Protein AF-A0A2D4KY09-F1 (afdb_monomer_lite)

Organism: NCBI:txid1970185

Radius of gyration: 33.8 Å; chains: 1; bounding box: 48×70×92 Å

Foldseek 3Di:
DQQDWADAPLVVQPQPDTGGNVCNVVCQVVTPSHDDDDPPCVVVDPDDPVCVVVCCVVCVPPPPDPPVVVVVVVVVVVVVVVVVVVVVVVVPDDDDDDDDDDDDDDDDDDD

Sequence (111 aa):
CPLERVPCLNSGFGCPFTVTRNKIAEHLETCPASVVCCTMEWNRWPVSYADRKSYENLSKDVDEIEQLDMALALQDQRMLLESLKVATMTSKTPDPILKPREQTSVVSAPD

InterPro domains:
  IPR001293 Zinc finger, TRAF-type [PF15965] (1-47)
  IPR001293 Zinc finger, TRAF-type [PS50145] (1-39)
  IPR013083 Zinc finger, RING/FYVE/PHD-type [G3DSA:3.30.40.10] (4-58)
  IPR031890 F-box only protein 30/40 [PTHR15933] (1-107)

pLDDT: mean 72.45, std 20.97, range [34.72, 98.5]

Secondary structure (DSSP, 8-state):
-TT-EEE-GGGGGT---EEEGGGHHHHHHT-TT-----S-GGGGSPPPTTGGGGGTTT-TT--S---HHHHHHHHHHHHHHHHHHHHHHHT-PPPPPPPP-----------

Structure (mmCIF, N/CA/C/O backbone):
data_AF-A0A2D4KY09-F1
#
_entry.id   AF-A0A2D4KY09-F1
#
loop_
_atom_site.group_PDB
_atom_site.id
_atom_site.type_symbol
_atom_site.label_atom_id
_atom_site.label_alt_id
_atom_site.label_comp_id
_atom_site.label_asym_id
_atom_site.label_entity_id
_atom_site.label_seq_id
_atom_site.pdbx_PDB_ins_code
_atom_site.Cartn_x
_atom_site.Cartn_y
_atom_site.Cartn_z
_atom_site.occupancy
_atom_site.B_iso_or_equiv
_atom_site.auth_seq_id
_atom_site.auth_comp_id
_atom_site.auth_asym_id
_atom_site.auth_atom_id
_atom_site.pdbx_PDB_model_num
ATOM 1 N N . CYS A 1 1 ? 23.733 -3.606 -11.996 1.00 94.12 1 CYS A N 1
ATOM 2 C CA . CYS A 1 1 ? 23.606 -3.361 -13.456 1.00 94.12 1 CYS A CA 1
ATOM 3 C C . CYS A 1 1 ? 22.225 -2.751 -13.806 1.00 94.12 1 CYS A C 1
ATOM 5 O O . CYS A 1 1 ? 21.237 -3.201 -13.240 1.00 94.12 1 CYS A O 1
ATOM 7 N N . PRO A 1 2 ? 22.086 -1.739 -14.692 1.00 96.25 2 PRO A N 1
ATOM 8 C CA . PRO A 1 2 ? 20.788 -1.095 -14.984 1.00 96.25 2 PRO A CA 1
ATOM 9 C C . PRO A 1 2 ? 19.721 -2.006 -15.617 1.00 96.25 2 PRO A C 1
ATOM 11 O O . PRO A 1 2 ? 18.534 -1.814 -15.375 1.00 96.25 2 PRO A O 1
ATOM 14 N N . LEU A 1 3 ? 20.141 -3.000 -16.404 1.00 97.75 3 LEU A N 1
ATOM 15 C CA . LEU A 1 3 ? 19.244 -3.942 -17.092 1.00 97.75 3 LEU A CA 1
ATOM 16 C C . LEU A 1 3 ? 18.911 -5.186 -16.257 1.00 97.75 3 LEU A C 1
ATOM 18 O O . LEU A 1 3 ? 18.153 -6.050 -16.685 1.00 97.75 3 LEU A O 1
ATOM 22 N N . GLU A 1 4 ? 19.486 -5.295 -15.066 1.00 98.38 4 GLU A N 1
ATOM 23 C CA . GLU A 1 4 ? 19.241 -6.407 -14.156 1.00 98.38 4 GLU A CA 1
ATOM 24 C C . GLU A 1 4 ? 17.794 -6.381 -13.668 1.00 98.38 4 GLU A C 1
ATOM 26 O O . GLU A 1 4 ? 17.287 -5.328 -13.268 1.00 98.38 4 GLU A O 1
ATOM 31 N N . ARG A 1 5 ? 17.138 -7.541 -13.703 1.00 98.25 5 ARG A N 1
ATOM 32 C CA . ARG A 1 5 ? 15.784 -7.704 -13.182 1.00 98.25 5 ARG A CA 1
ATOM 33 C C . ARG A 1 5 ? 15.835 -7.847 -11.668 1.00 98.25 5 ARG A C 1
ATOM 35 O O . ARG A 1 5 ? 16.514 -8.731 -11.159 1.00 98.25 5 ARG A O 1
ATOM 42 N N . VAL A 1 6 ? 15.101 -6.991 -10.974 1.00 98.44 6 VAL A N 1
ATOM 43 C CA . VAL A 1 6 ? 15.026 -6.952 -9.514 1.00 98.44 6 VAL A CA 1
ATOM 44 C C . VAL A 1 6 ? 13.568 -6.833 -9.067 1.00 98.44 6 VAL A C 1
ATOM 46 O O . VAL A 1 6 ? 12.737 -6.329 -9.832 1.00 98.44 6 VAL A O 1
ATOM 49 N N . PRO A 1 7 ? 13.221 -7.306 -7.859 1.00 98.50 7 PRO A N 1
ATOM 50 C CA . PRO A 1 7 ? 11.896 -7.078 -7.296 1.00 98.50 7 PRO A CA 1
ATOM 51 C C . PRO A 1 7 ? 11.566 -5.583 -7.246 1.00 98.50 7 PRO A C 1
ATOM 53 O O . PRO A 1 7 ? 12.454 -4.748 -7.054 1.00 98.50 7 PRO A O 1
ATOM 56 N N . CYS A 1 8 ? 10.288 -5.240 -7.397 1.00 98.00 8 CYS A N 1
ATOM 57 C CA . CYS A 1 8 ? 9.818 -3.886 -7.124 1.00 98.00 8 CYS A CA 1
ATOM 58 C C . CYS A 1 8 ? 10.185 -3.461 -5.688 1.00 98.00 8 CYS A C 1
ATOM 60 O O . CYS A 1 8 ? 10.180 -4.279 -4.762 1.00 98.00 8 CYS A O 1
ATOM 62 N N . LEU A 1 9 ? 10.446 -2.163 -5.491 1.00 96.94 9 LEU A N 1
ATOM 63 C CA . LEU A 1 9 ? 10.707 -1.584 -4.167 1.00 96.94 9 LEU A CA 1
ATOM 64 C C . LEU A 1 9 ? 9.556 -1.841 -3.180 1.00 96.94 9 LEU A C 1
ATOM 66 O O . LEU A 1 9 ? 9.804 -2.043 -1.997 1.00 96.94 9 LEU A O 1
ATOM 70 N N . ASN A 1 10 ? 8.318 -1.922 -3.675 1.00 97.44 10 ASN A N 1
ATOM 71 C CA . ASN A 1 10 ? 7.120 -2.194 -2.878 1.00 97.44 10 ASN A CA 1
ATOM 72 C C . ASN A 1 10 ? 6.786 -3.695 -2.769 1.00 97.44 10 ASN A C 1
ATOM 74 O O . ASN A 1 10 ? 5.651 -4.060 -2.471 1.00 97.44 10 ASN A O 1
ATOM 78 N N . SER A 1 11 ? 7.742 -4.590 -3.030 1.00 97.50 11 SER A N 1
ATOM 79 C CA . SER A 1 11 ? 7.534 -6.044 -2.895 1.00 97.50 11 SER A CA 1
ATOM 80 C C . SER A 1 11 ? 7.113 -6.449 -1.477 1.00 97.50 11 SER A C 1
ATOM 82 O O . SER A 1 11 ? 6.235 -7.293 -1.327 1.00 97.50 11 SER A O 1
ATOM 84 N N . GLY A 1 12 ? 7.637 -5.781 -0.441 1.00 96.12 12 GLY A N 1
ATOM 85 C CA . GLY A 1 12 ? 7.205 -5.978 0.950 1.00 96.12 12 GLY A CA 1
ATOM 86 C C . GLY A 1 12 ? 5.755 -5.560 1.235 1.00 96.12 12 GLY A C 1
ATOM 87 O O . GLY A 1 12 ? 5.159 -6.051 2.185 1.00 96.12 12 GLY A O 1
ATOM 88 N N . PHE A 1 13 ? 5.169 -4.710 0.387 1.00 94.75 13 PHE A N 1
ATOM 89 C CA . PHE A 1 13 ? 3.754 -4.320 0.437 1.00 94.75 13 PHE A CA 1
ATOM 90 C C . PHE A 1 13 ? 2.873 -5.180 -0.485 1.00 94.75 13 PHE A C 1
ATOM 92 O O . PHE A 1 13 ? 1.709 -4.859 -0.707 1.00 94.75 13 PHE A O 1
ATOM 99 N N . GLY A 1 14 ? 3.419 -6.263 -1.048 1.00 96.12 14 GLY A N 1
ATOM 100 C CA . GLY A 1 14 ? 2.677 -7.204 -1.886 1.00 96.12 14 GLY A CA 1
ATOM 101 C C . GLY A 1 14 ? 2.740 -6.926 -3.388 1.00 96.12 14 GLY A C 1
ATOM 102 O O . GLY A 1 14 ? 1.966 -7.515 -4.139 1.00 96.12 14 GLY A O 1
ATOM 103 N N . CYS A 1 15 ? 3.649 -6.067 -3.870 1.00 97.56 15 CYS A N 1
ATOM 104 C CA . CYS A 1 15 ? 3.847 -5.916 -5.314 1.00 97.56 15 CYS A CA 1
ATOM 105 C C . CYS A 1 15 ? 4.400 -7.220 -5.929 1.00 97.56 15 CYS A C 1
ATOM 107 O O . CYS A 1 15 ? 5.511 -7.619 -5.569 1.00 97.56 15 CYS A O 1
ATOM 109 N N . PRO A 1 16 ? 3.715 -7.850 -6.903 1.00 97.75 16 PRO A N 1
ATOM 110 C CA . PRO A 1 16 ? 4.162 -9.120 -7.482 1.00 97.75 16 PRO A CA 1
ATOM 111 C C . PRO A 1 16 ? 5.212 -8.953 -8.595 1.00 97.75 16 PRO A C 1
ATOM 113 O O . PRO A 1 16 ? 5.668 -9.937 -9.176 1.00 97.75 16 PRO A O 1
ATOM 116 N N . PHE A 1 17 ? 5.570 -7.717 -8.957 1.00 98.12 17 PHE A N 1
ATOM 117 C CA . PHE A 1 17 ? 6.355 -7.445 -10.158 1.00 98.12 17 PHE A CA 1
ATOM 118 C C . PHE A 1 17 ? 7.868 -7.437 -9.910 1.00 98.12 17 PHE A C 1
ATOM 120 O O . PHE A 1 17 ? 8.378 -6.803 -8.985 1.00 98.12 17 PHE A O 1
ATOM 127 N N . THR A 1 18 ? 8.588 -8.065 -10.842 1.00 98.38 18 THR A N 1
ATOM 128 C CA . THR A 1 18 ? 10.049 -7.989 -10.985 1.00 98.38 18 THR A CA 1
ATOM 129 C C . THR A 1 18 ? 10.377 -7.248 -12.279 1.00 98.38 18 THR A C 1
ATOM 131 O O . THR A 1 18 ? 10.091 -7.747 -13.375 1.00 98.38 18 THR A O 1
ATOM 134 N N . VAL A 1 19 ? 11.010 -6.083 -12.161 1.00 97.75 19 VAL A N 1
ATOM 135 C CA . VAL A 1 19 ? 11.256 -5.123 -13.252 1.00 97.75 19 VAL A CA 1
ATOM 136 C C . VAL A 1 19 ? 12.754 -4.904 -13.464 1.00 97.75 19 VAL A C 1
ATOM 138 O O . VAL A 1 19 ? 13.562 -5.217 -12.592 1.00 97.75 19 VAL A O 1
ATOM 141 N N . THR A 1 20 ? 13.168 -4.391 -14.625 1.00 98.31 20 THR A N 1
ATOM 142 C CA . THR A 1 20 ? 14.571 -3.990 -14.806 1.00 98.31 20 THR A CA 1
ATOM 143 C C . THR A 1 20 ? 14.878 -2.778 -13.934 1.00 98.31 20 THR A C 1
ATOM 145 O O . THR A 1 20 ? 14.042 -1.886 -13.781 1.00 98.31 20 THR A O 1
ATOM 148 N N . ARG A 1 21 ? 16.082 -2.722 -13.357 1.00 98.12 21 ARG A N 1
ATOM 149 C CA . ARG A 1 21 ? 16.457 -1.674 -12.396 1.00 98.12 21 ARG A CA 1
ATOM 150 C C . ARG A 1 21 ? 16.247 -0.256 -12.948 1.00 98.12 21 ARG A C 1
ATOM 152 O O . ARG A 1 21 ? 15.801 0.620 -12.219 1.00 98.12 21 ARG A O 1
ATOM 159 N N . ASN A 1 22 ? 16.496 -0.035 -14.238 1.00 98.12 22 ASN A N 1
ATOM 160 C CA . ASN A 1 22 ? 16.268 1.247 -14.916 1.00 98.12 22 ASN A CA 1
ATOM 161 C C . ASN A 1 22 ? 14.790 1.602 -15.181 1.00 98.12 22 ASN A C 1
ATOM 163 O O . ASN A 1 22 ? 14.508 2.732 -15.564 1.00 98.12 22 ASN A O 1
ATOM 167 N N . LYS A 1 23 ? 13.858 0.662 -15.003 1.00 98.06 23 LYS A N 1
ATOM 168 C CA . LYS A 1 23 ? 12.412 0.841 -15.209 1.00 98.06 23 LYS A CA 1
ATOM 169 C C . LYS A 1 23 ? 11.618 0.900 -13.904 1.00 98.06 23 LYS A C 1
ATOM 171 O O . LYS A 1 23 ? 10.400 1.028 -13.939 1.00 98.06 23 LYS A O 1
ATOM 176 N N . ILE A 1 24 ? 12.292 0.843 -12.753 1.00 97.75 24 ILE A N 1
ATOM 177 C CA . ILE A 1 24 ? 11.639 0.920 -11.440 1.00 97.75 24 ILE A CA 1
ATOM 178 C C . ILE A 1 24 ? 10.837 2.216 -11.295 1.00 97.75 24 ILE A C 1
ATOM 180 O O . ILE A 1 24 ? 9.695 2.152 -10.864 1.00 97.75 24 ILE A O 1
ATOM 184 N N . ALA A 1 25 ? 11.404 3.366 -11.673 1.00 97.25 25 ALA A N 1
ATOM 185 C CA . ALA A 1 25 ? 10.727 4.656 -11.526 1.00 97.25 25 ALA A CA 1
ATOM 186 C C . ALA A 1 25 ? 9.399 4.705 -12.302 1.00 97.25 25 ALA A C 1
ATOM 188 O O . ALA A 1 25 ? 8.370 5.011 -11.715 1.00 97.25 25 ALA A O 1
ATOM 189 N N . GLU A 1 26 ? 9.416 4.300 -13.575 1.00 97.94 26 GLU A N 1
ATOM 190 C CA . GLU A 1 26 ? 8.219 4.205 -14.425 1.00 97.94 26 GLU A CA 1
ATOM 191 C C . GLU A 1 26 ? 7.174 3.251 -13.825 1.00 97.94 26 GLU A C 1
ATOM 193 O O . GLU A 1 26 ? 5.995 3.574 -13.753 1.00 97.94 26 GLU A O 1
ATOM 198 N N . HIS A 1 27 ? 7.602 2.093 -13.315 1.00 97.62 27 HIS A N 1
ATOM 199 C CA . HIS A 1 27 ? 6.693 1.159 -12.652 1.00 97.62 27 HIS A CA 1
ATOM 200 C C . HIS A 1 27 ? 6.035 1.749 -11.392 1.00 97.62 27 HIS A C 1
ATOM 202 O O . HIS A 1 27 ? 4.872 1.451 -11.129 1.00 97.62 27 HIS A O 1
ATOM 208 N N . LEU A 1 28 ? 6.758 2.546 -10.595 1.00 96.50 28 LEU A N 1
ATOM 209 C CA . LEU A 1 28 ? 6.243 3.092 -9.333 1.00 96.50 28 LEU A CA 1
ATOM 210 C C . LEU A 1 28 ? 5.062 4.050 -9.529 1.00 96.50 28 LEU A C 1
ATOM 212 O O . LEU A 1 28 ? 4.218 4.125 -8.635 1.00 96.50 28 LEU A O 1
ATOM 216 N N . GLU A 1 29 ? 4.962 4.710 -10.688 1.00 95.50 29 GLU A N 1
ATOM 217 C CA . GLU A 1 29 ? 3.833 5.583 -11.044 1.00 95.50 29 GLU A CA 1
ATOM 218 C C . GLU A 1 29 ? 2.501 4.823 -11.113 1.00 95.50 29 GLU A C 1
ATOM 220 O O . GLU A 1 29 ? 1.446 5.384 -10.824 1.00 95.50 29 GLU A O 1
ATOM 225 N N . THR A 1 30 ? 2.545 3.532 -11.451 1.00 94.81 30 THR A N 1
ATOM 226 C CA . THR A 1 30 ? 1.356 2.681 -11.612 1.00 94.81 30 THR A CA 1
ATOM 227 C C . THR A 1 30 ? 1.409 1.426 -10.742 1.00 94.81 30 THR A C 1
ATOM 229 O O . THR A 1 30 ? 0.704 0.450 -11.005 1.00 94.81 30 THR A O 1
ATOM 232 N N . CYS A 1 31 ? 2.291 1.389 -9.744 1.00 97.12 31 CYS A N 1
ATOM 233 C CA . CYS A 1 31 ? 2.480 0.202 -8.923 1.00 97.12 31 CYS A CA 1
ATOM 234 C C . CYS A 1 31 ? 1.246 -0.013 -8.029 1.00 97.12 31 CYS A C 1
ATOM 236 O O . CYS A 1 31 ? 0.875 0.891 -7.277 1.00 97.12 31 CYS A O 1
ATOM 238 N N . PRO A 1 32 ? 0.632 -1.212 -8.037 1.00 95.19 32 PRO A N 1
ATOM 239 C CA . PRO A 1 32 ? -0.576 -1.473 -7.253 1.00 95.19 32 PRO A CA 1
ATOM 240 C C . PRO A 1 32 ? -0.322 -1.494 -5.740 1.00 95.19 32 PRO A C 1
ATOM 242 O O . PRO A 1 32 ? -1.261 -1.372 -4.964 1.00 95.19 32 PRO A O 1
ATOM 245 N N . ALA A 1 33 ? 0.937 -1.647 -5.323 1.00 96.38 33 ALA A N 1
ATOM 246 C CA . ALA A 1 33 ? 1.345 -1.632 -3.921 1.00 96.38 33 ALA A CA 1
ATOM 247 C C . ALA A 1 33 ? 1.996 -0.300 -3.503 1.00 96.38 33 ALA A C 1
ATOM 249 O O . ALA A 1 33 ? 2.642 -0.231 -2.458 1.00 96.38 33 ALA A O 1
ATOM 250 N N . SER A 1 34 ? 1.899 0.748 -4.330 1.00 93.69 34 SER A N 1
ATOM 251 C CA . SER A 1 34 ? 2.347 2.087 -3.938 1.00 93.69 34 SER A CA 1
ATOM 252 C C . SER A 1 34 ? 1.448 2.665 -2.849 1.00 93.69 34 SER A C 1
ATOM 254 O O . SER A 1 34 ? 0.224 2.546 -2.894 1.00 93.69 34 SER A O 1
ATOM 256 N N . VAL A 1 35 ? 2.060 3.348 -1.881 1.00 83.38 35 VAL A N 1
ATOM 257 C CA . VAL A 1 35 ? 1.327 4.107 -0.866 1.00 83.38 35 VAL A CA 1
ATOM 258 C C . VAL A 1 35 ? 0.709 5.336 -1.527 1.00 83.38 35 VAL A C 1
ATOM 260 O O . VAL A 1 35 ? 1.420 6.170 -2.084 1.00 83.38 35 VAL A O 1
ATOM 263 N N . VAL A 1 36 ? -0.614 5.464 -1.439 1.00 77.69 36 VAL A N 1
ATOM 264 C CA . VAL A 1 36 ? -1.347 6.633 -1.938 1.00 77.69 36 VAL A CA 1
ATOM 265 C C . VAL A 1 36 ? -1.812 7.520 -0.787 1.00 77.69 36 VAL A C 1
ATOM 267 O O . VAL A 1 36 ? -2.269 7.049 0.261 1.00 77.69 36 VAL A O 1
ATOM 270 N N . CYS A 1 37 ? -1.729 8.834 -0.982 1.00 70.69 37 CYS A N 1
ATOM 271 C CA . CYS A 1 37 ? -2.410 9.783 -0.111 1.00 70.69 37 CYS A CA 1
ATOM 272 C C . CYS A 1 37 ? -3.910 9.694 -0.400 1.00 70.69 37 CYS A C 1
ATOM 274 O O . CYS A 1 37 ? -4.354 9.982 -1.509 1.00 70.69 37 CYS A O 1
ATOM 276 N N . CYS A 1 38 ? -4.695 9.280 0.595 1.00 71.06 38 CYS A N 1
ATOM 277 C CA . CYS A 1 38 ? -6.145 9.325 0.461 1.00 71.06 38 CYS A CA 1
ATOM 278 C C . CYS A 1 38 ? -6.548 10.787 0.633 1.00 71.06 38 CYS A C 1
ATOM 280 O O . CYS A 1 38 ? -6.281 11.364 1.684 1.00 71.06 38 CYS A O 1
ATOM 282 N N . THR A 1 39 ? -7.153 11.381 -0.392 1.00 68.38 39 THR A N 1
ATOM 283 C CA . THR A 1 39 ? -7.657 12.763 -0.357 1.00 68.38 39 THR A CA 1
ATOM 284 C C . THR A 1 39 ? -8.906 12.909 0.511 1.00 68.38 39 THR A C 1
ATOM 286 O O . THR A 1 39 ? -9.296 14.021 0.849 1.00 68.38 39 THR A O 1
ATOM 289 N N . MET A 1 40 ? -9.519 11.789 0.899 1.00 67.75 40 MET A N 1
ATOM 290 C CA . MET A 1 40 ? -10.660 11.739 1.800 1.00 67.75 40 MET A CA 1
ATOM 291 C C . MET A 1 40 ? -10.169 11.315 3.183 1.00 67.75 40 MET A C 1
ATOM 293 O O . MET A 1 40 ? -10.137 10.132 3.516 1.00 67.75 40 MET A O 1
ATOM 297 N N . GLU A 1 41 ? -9.739 12.295 3.976 1.00 56.62 41 GLU A N 1
ATOM 298 C CA . GLU A 1 41 ? -9.151 12.076 5.303 1.00 56.62 41 GLU A CA 1
ATOM 299 C C . GLU A 1 41 ? -10.070 11.251 6.215 1.00 56.62 41 GLU A C 1
ATOM 301 O O . GLU A 1 41 ? -9.581 10.389 6.935 1.00 56.62 41 GLU A O 1
ATOM 306 N N . TRP A 1 42 ? -11.395 11.407 6.081 1.00 59.31 42 TRP A N 1
ATOM 307 C CA . TRP A 1 42 ? -12.427 10.585 6.730 1.00 59.31 42 TRP A CA 1
ATOM 308 C C . TRP A 1 42 ? -12.201 9.068 6.609 1.00 59.31 42 TRP A C 1
ATOM 310 O O . TRP A 1 42 ? -12.423 8.359 7.582 1.00 59.31 42 TRP A O 1
ATOM 320 N N . ASN A 1 43 ? -11.679 8.566 5.482 1.00 63.03 43 ASN A N 1
ATOM 321 C CA . ASN A 1 43 ? -11.388 7.135 5.292 1.00 63.03 43 ASN A CA 1
ATOM 322 C C . ASN A 1 43 ? -10.165 6.641 6.089 1.00 63.03 43 ASN A C 1
ATOM 324 O O . ASN A 1 43 ? -9.891 5.443 6.107 1.00 63.03 43 ASN A O 1
ATOM 328 N N . ARG A 1 44 ? -9.389 7.556 6.681 1.00 65.25 44 ARG A N 1
ATOM 329 C CA . ARG A 1 44 ? -8.237 7.254 7.543 1.00 65.25 44 ARG A CA 1
ATOM 330 C C . ARG A 1 44 ? -8.586 7.301 9.028 1.00 65.25 44 ARG A C 1
ATOM 332 O O . ARG A 1 44 ? -7.777 6.850 9.833 1.00 65.25 44 ARG A O 1
ATOM 339 N N . TRP A 1 45 ? -9.739 7.862 9.396 1.00 68.00 45 TRP A N 1
ATOM 340 C CA . TRP A 1 45 ? -10.178 7.882 10.788 1.00 68.00 45 TRP A CA 1
ATOM 341 C C . TRP A 1 45 ? -10.724 6.505 11.185 1.00 68.00 45 TRP A C 1
ATOM 343 O O . TRP A 1 45 ? -11.363 5.847 10.359 1.00 68.00 45 TRP A O 1
ATOM 353 N N . PRO A 1 46 ? -10.504 6.059 12.434 1.00 64.81 46 PRO A N 1
ATOM 354 C CA . PRO A 1 46 ? -11.095 4.827 12.939 1.00 64.81 46 PRO A CA 1
ATOM 355 C C . PRO A 1 46 ? -12.616 4.840 12.750 1.00 64.81 46 PRO A C 1
ATOM 357 O O . PRO A 1 46 ? -13.298 5.767 13.191 1.00 64.81 46 PRO A O 1
ATOM 360 N N . VAL A 1 47 ? -13.152 3.817 12.081 1.00 67.25 47 VAL A N 1
ATOM 361 C CA . VAL A 1 47 ? -14.596 3.690 11.850 1.00 67.25 47 VAL A CA 1
ATOM 362 C C . VAL A 1 47 ? -15.273 3.388 13.185 1.00 67.25 47 VAL A C 1
ATOM 364 O O . VAL A 1 47 ? -14.894 2.445 13.882 1.00 67.25 47 VAL A O 1
ATOM 367 N N . SER A 1 48 ? -16.280 4.183 13.559 1.00 65.88 48 SER A N 1
ATOM 368 C CA . SER A 1 48 ? -17.030 3.933 14.789 1.00 65.88 48 SER A CA 1
ATOM 369 C C . SER A 1 48 ? -17.809 2.614 14.683 1.00 65.88 48 SER A C 1
ATOM 371 O O . SER A 1 48 ? -18.228 2.198 13.602 1.00 65.88 48 SER A O 1
ATOM 373 N N . TYR A 1 49 ? -18.061 1.948 15.813 1.00 56.28 49 TYR A N 1
ATOM 374 C CA . TYR A 1 49 ? -18.822 0.691 15.820 1.00 56.28 49 TYR A CA 1
ATOM 375 C C . TYR A 1 49 ? -20.238 0.845 15.226 1.00 56.28 49 TYR A C 1
ATOM 377 O O . TYR A 1 49 ? -20.768 -0.101 14.645 1.00 56.28 49 TYR A O 1
ATOM 385 N N . ALA A 1 50 ? -20.839 2.038 15.318 1.00 60.81 50 ALA A N 1
ATOM 386 C CA . ALA A 1 50 ? -22.150 2.331 14.734 1.00 60.81 50 ALA A CA 1
ATOM 387 C C . ALA A 1 50 ? -22.119 2.344 13.195 1.00 60.81 50 ALA A C 1
ATOM 389 O O . ALA A 1 50 ? -23.077 1.910 12.554 1.00 60.81 50 ALA A O 1
ATOM 390 N N . ASP A 1 51 ? -20.993 2.758 12.613 1.00 61.12 51 ASP A N 1
ATOM 391 C CA . ASP A 1 51 ? -20.799 2.851 11.166 1.00 61.12 51 ASP A CA 1
ATOM 392 C C . ASP A 1 51 ? -20.347 1.519 10.547 1.00 61.12 51 ASP A C 1
ATOM 394 O O . ASP A 1 51 ? -20.373 1.362 9.324 1.00 61.12 51 ASP A O 1
ATOM 398 N N . ARG A 1 52 ? -19.999 0.520 11.376 1.00 59.50 52 ARG A N 1
ATOM 399 C CA . ARG A 1 52 ? -19.544 -0.814 10.946 1.00 59.50 52 ARG A CA 1
ATOM 400 C C . ARG A 1 52 ? -20.591 -1.566 10.115 1.00 59.50 52 ARG A C 1
ATOM 402 O O . ARG A 1 52 ? -20.212 -2.265 9.179 1.00 59.50 52 ARG A O 1
ATOM 409 N N . LYS A 1 53 ? -21.893 -1.355 10.368 1.00 60.09 53 LYS A N 1
ATOM 410 C CA . LYS A 1 53 ? -22.990 -1.940 9.563 1.00 60.09 53 LYS A CA 1
ATOM 411 C C . LYS A 1 53 ? -22.907 -1.577 8.078 1.00 60.09 53 LYS A C 1
ATOM 413 O O . LYS A 1 53 ? -23.286 -2.372 7.225 1.00 60.09 53 LYS A O 1
ATOM 418 N N . SER A 1 54 ? -22.377 -0.398 7.762 1.00 60.16 54 SER A N 1
ATOM 419 C CA . SER A 1 54 ? -22.176 0.078 6.386 1.00 60.16 54 SER A CA 1
ATOM 420 C C . SER A 1 54 ? -21.086 -0.709 5.644 1.00 60.16 54 SER A C 1
ATOM 422 O O . SER A 1 54 ? -21.107 -0.780 4.417 1.00 60.16 54 SER A O 1
ATOM 424 N N . TYR A 1 55 ? -20.148 -1.315 6.382 1.00 57.72 55 TYR A N 1
ATOM 425 C CA . TYR A 1 55 ? -18.970 -2.016 5.861 1.00 57.72 55 TYR A CA 1
ATOM 426 C C . TYR A 1 55 ? -19.075 -3.546 5.943 1.00 57.72 55 TYR A C 1
ATOM 428 O O . TYR A 1 55 ? -18.149 -4.234 5.520 1.00 57.72 55 TYR A O 1
ATOM 436 N N . GLU A 1 56 ? -20.197 -4.107 6.411 1.00 57.91 56 GLU A N 1
ATOM 437 C CA . GLU A 1 56 ? -20.380 -5.565 6.547 1.00 57.91 56 GLU A CA 1
ATOM 438 C C . GLU A 1 56 ? -20.211 -6.341 5.231 1.00 57.91 56 GLU A C 1
ATOM 440 O O . GLU A 1 56 ? -19.894 -7.525 5.239 1.00 57.91 56 GLU A O 1
ATOM 445 N N . ASN A 1 57 ? -20.370 -5.692 4.073 1.00 57.59 57 ASN A N 1
ATOM 446 C CA . ASN A 1 57 ? -20.099 -6.331 2.783 1.00 57.59 57 ASN A CA 1
ATOM 447 C C . ASN A 1 57 ? -18.608 -6.385 2.412 1.00 57.59 57 ASN A C 1
ATOM 449 O O . ASN A 1 57 ? -18.248 -7.173 1.544 1.00 57.59 57 ASN A O 1
ATOM 453 N N . LEU A 1 58 ? -17.764 -5.580 3.064 1.00 55.66 58 LEU A N 1
ATOM 454 C CA . LEU A 1 58 ? -16.314 -5.512 2.855 1.00 55.66 58 LEU A CA 1
ATOM 455 C C . LEU A 1 58 ? -15.529 -6.319 3.901 1.00 55.66 58 LEU A C 1
ATOM 457 O O . LEU A 1 58 ? -14.392 -6.691 3.635 1.00 55.66 58 LEU A O 1
ATOM 461 N N . SER A 1 59 ? -16.115 -6.601 5.073 1.00 53.84 59 SER A N 1
ATOM 462 C CA . SER A 1 59 ? -15.433 -7.298 6.178 1.00 53.84 59 SER A CA 1
ATOM 463 C C . SER A 1 59 ? -15.668 -8.809 6.235 1.00 53.84 59 SER A C 1
ATOM 465 O O . SER A 1 59 ? -15.272 -9.423 7.221 1.00 53.84 59 SER A O 1
ATOM 467 N N . LYS A 1 60 ? -16.308 -9.414 5.224 1.00 55.03 60 LYS A N 1
ATOM 468 C CA . LYS A 1 60 ? -16.723 -10.833 5.253 1.00 55.03 60 LYS A CA 1
ATOM 469 C C . LYS A 1 60 ? -15.571 -11.835 5.426 1.00 55.03 60 LYS A C 1
ATOM 471 O O . LYS A 1 60 ? -15.839 -12.977 5.769 1.00 55.03 60 LYS A O 1
ATOM 476 N N . ASP A 1 61 ? -14.323 -11.400 5.245 1.00 49.78 61 ASP A N 1
ATOM 477 C CA . ASP A 1 61 ? -13.130 -12.249 5.358 1.00 49.78 61 ASP A CA 1
ATOM 478 C C . ASP A 1 61 ? -12.241 -11.931 6.583 1.00 49.78 61 ASP A C 1
ATOM 480 O O . ASP A 1 61 ? -11.158 -12.499 6.714 1.00 49.78 61 ASP A O 1
ATOM 484 N N . VAL A 1 62 ? -12.649 -11.029 7.491 1.00 51.41 62 VAL A N 1
ATOM 485 C CA . VAL A 1 62 ? -11.841 -10.618 8.667 1.00 51.41 62 VAL A CA 1
ATOM 486 C C . VAL A 1 62 ? -12.675 -10.706 9.947 1.00 51.41 62 VAL A C 1
ATOM 488 O O . VAL A 1 62 ? -12.877 -9.721 10.654 1.00 51.41 62 VAL A O 1
ATOM 491 N N . ASP A 1 63 ? -13.212 -11.890 10.226 1.00 49.69 63 ASP A N 1
ATOM 492 C CA . ASP A 1 63 ? -14.194 -12.082 11.302 1.00 49.69 63 ASP A CA 1
ATOM 493 C C . ASP A 1 63 ? -13.603 -12.376 12.695 1.00 49.69 63 ASP A C 1
ATOM 495 O O . ASP A 1 63 ? -14.358 -12.451 13.659 1.00 49.69 63 ASP A O 1
ATOM 499 N N . GLU A 1 64 ? -12.279 -12.481 12.868 1.00 50.97 64 GLU A N 1
ATOM 500 C CA . GLU A 1 64 ? -11.718 -12.953 14.156 1.00 50.97 64 GLU A CA 1
ATOM 501 C C . GLU A 1 64 ? -10.719 -12.031 14.863 1.00 50.97 64 GLU A C 1
ATOM 503 O O . GLU A 1 64 ? -10.351 -12.303 16.005 1.00 50.97 64 GLU A O 1
ATOM 508 N N . ILE A 1 65 ? -10.291 -10.922 14.258 1.00 51.81 65 ILE A N 1
ATOM 509 C CA . ILE A 1 65 ? -9.353 -10.014 14.929 1.00 51.81 65 ILE A CA 1
ATOM 510 C C . ILE A 1 65 ? -10.150 -8.847 15.503 1.00 51.81 65 ILE A C 1
ATOM 512 O O . ILE A 1 65 ? -10.605 -7.973 14.762 1.00 51.81 65 ILE A O 1
ATOM 516 N N . GLU A 1 66 ? -10.321 -8.826 16.831 1.00 55.69 66 GLU A N 1
ATOM 517 C CA . GLU A 1 66 ? -10.665 -7.597 17.551 1.00 55.69 66 GLU A CA 1
ATOM 518 C C . GLU A 1 66 ? -9.758 -6.485 17.016 1.00 55.69 66 GLU A C 1
ATOM 520 O O . GLU A 1 66 ? -8.535 -6.587 17.108 1.00 55.69 66 GLU A O 1
ATOM 525 N N . GLN A 1 67 ? -10.345 -5.468 16.376 1.00 64.50 67 GLN A N 1
ATOM 526 C CA . GLN A 1 67 ? -9.582 -4.376 15.775 1.00 64.50 67 GLN A CA 1
ATOM 527 C C . GLN A 1 67 ? -8.597 -3.839 16.820 1.00 64.50 67 GLN A C 1
ATOM 529 O O . GLN A 1 67 ? -9.021 -3.398 17.890 1.00 64.50 67 GLN A O 1
ATOM 534 N N . LEU A 1 68 ? -7.295 -3.915 16.514 1.00 66.69 68 LEU A N 1
ATOM 535 C CA . LEU A 1 68 ? -6.196 -3.613 17.439 1.00 66.69 68 LEU A CA 1
ATOM 536 C C . LEU A 1 68 ? -6.407 -2.276 18.1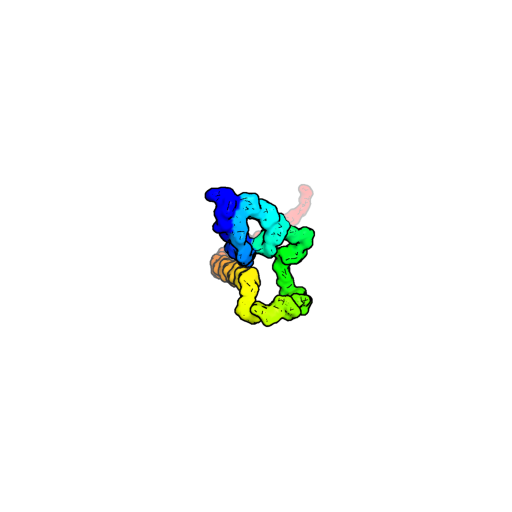66 1.00 66.69 68 LEU A C 1
ATOM 538 O O . LEU A 1 68 ? -6.175 -2.183 19.369 1.00 66.69 68 LEU A O 1
ATOM 542 N N . ASP A 1 69 ? -6.938 -1.280 17.459 1.00 71.88 69 ASP A N 1
ATOM 543 C CA . ASP A 1 69 ? -7.232 0.053 17.989 1.00 71.88 69 ASP A CA 1
ATOM 544 C C . ASP A 1 69 ? -8.242 0.029 19.148 1.00 71.88 69 ASP A C 1
ATOM 546 O O . ASP A 1 69 ? -8.065 0.723 20.150 1.00 71.88 69 ASP A O 1
ATOM 550 N N . MET A 1 70 ? -9.283 -0.805 19.061 1.00 71.12 70 MET A N 1
ATOM 551 C CA . MET A 1 70 ? -10.275 -0.958 20.130 1.00 71.12 70 MET A CA 1
ATOM 552 C C . MET A 1 70 ? -9.682 -1.693 21.335 1.00 71.12 70 MET A C 1
ATOM 554 O O . MET A 1 70 ? -9.932 -1.307 22.479 1.00 71.12 70 MET A O 1
ATOM 558 N N . ALA A 1 71 ? -8.868 -2.722 21.089 1.00 72.38 71 ALA A N 1
ATOM 559 C CA . ALA A 1 71 ? -8.208 -3.479 22.148 1.00 72.38 71 ALA A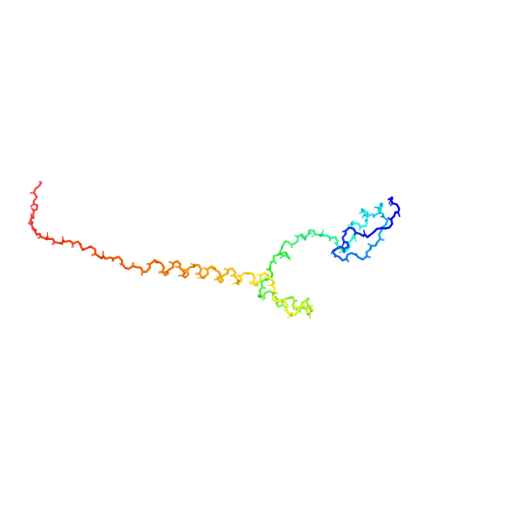 CA 1
ATOM 560 C C . ALA A 1 71 ? -7.238 -2.593 22.953 1.00 72.38 71 ALA A C 1
ATOM 562 O O . ALA A 1 71 ? -7.249 -2.630 24.188 1.00 72.38 71 ALA A O 1
ATOM 563 N N . LEU A 1 72 ? -6.464 -1.750 22.257 1.00 73.19 72 LEU A N 1
ATOM 564 C CA . LEU A 1 72 ? -5.560 -0.766 22.856 1.00 73.19 72 LEU A CA 1
ATOM 565 C C . LEU A 1 72 ? -6.325 0.305 23.645 1.00 73.19 72 LEU A C 1
ATOM 567 O O . LEU A 1 72 ? -6.015 0.533 24.812 1.00 73.19 72 LEU A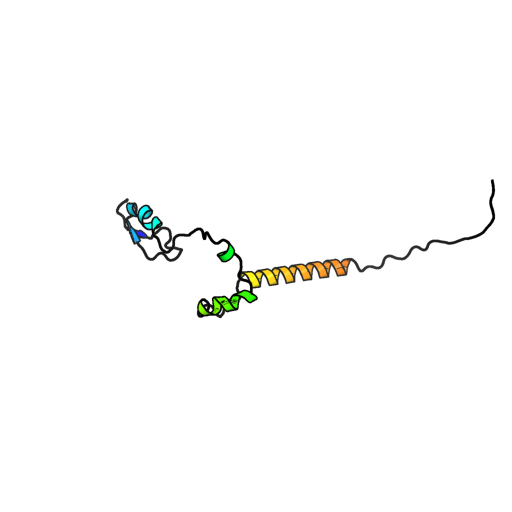 O 1
ATOM 571 N N . ALA A 1 73 ? -7.387 0.890 23.077 1.00 83.31 73 ALA A N 1
ATOM 572 C CA . ALA A 1 73 ? -8.198 1.893 23.775 1.00 83.31 73 ALA A CA 1
ATOM 573 C C . ALA A 1 73 ? -8.818 1.351 25.079 1.00 83.31 73 ALA A C 1
ATOM 575 O O . ALA A 1 73 ? -8.819 2.023 26.114 1.00 83.31 73 ALA A O 1
ATOM 576 N N . LEU A 1 74 ? -9.310 0.107 25.061 1.00 80.94 74 LEU A N 1
ATOM 577 C CA . LEU A 1 74 ? -9.852 -0.553 26.251 1.00 80.94 74 LEU A CA 1
ATOM 578 C C . LEU A 1 74 ? -8.768 -0.856 27.296 1.00 80.94 74 LEU A C 1
ATOM 580 O O . LEU A 1 74 ? -9.040 -0.811 28.499 1.00 80.94 74 LEU A O 1
ATOM 584 N N . GLN A 1 75 ? -7.546 -1.180 26.867 1.00 86.44 75 GLN A N 1
ATOM 585 C CA . GLN A 1 75 ? -6.412 -1.373 27.769 1.00 86.44 75 GLN A CA 1
ATOM 586 C C . GLN A 1 75 ? -6.016 -0.066 28.462 1.00 86.44 75 GLN A C 1
ATOM 588 O O . GLN A 1 75 ? -5.865 -0.065 29.687 1.00 86.44 75 GLN A O 1
ATOM 593 N N . ASP A 1 76 ? -5.924 1.031 27.712 1.00 89.44 76 ASP A N 1
ATOM 594 C CA . ASP A 1 76 ? -5.621 2.359 28.248 1.00 89.44 76 ASP A CA 1
ATOM 595 C C . ASP A 1 76 ? -6.679 2.796 29.264 1.00 89.44 76 ASP A C 1
ATOM 597 O O . ASP A 1 76 ? -6.349 3.214 30.376 1.00 89.44 76 ASP A O 1
ATOM 601 N N . GLN A 1 77 ? -7.963 2.604 28.946 1.00 90.62 77 GLN A N 1
ATOM 602 C CA . GLN A 1 77 ? -9.051 2.911 29.873 1.00 90.62 77 GLN A CA 1
ATOM 603 C C . GLN A 1 77 ? -8.947 2.096 31.172 1.00 90.62 77 GLN A C 1
ATOM 605 O O . GLN A 1 77 ? -9.119 2.652 32.259 1.00 90.62 77 GLN A O 1
ATOM 610 N N . ARG A 1 78 ? -8.638 0.792 31.094 1.00 88.62 78 ARG A N 1
ATOM 611 C CA . ARG A 1 78 ? -8.424 -0.043 32.290 1.00 88.62 78 ARG A CA 1
ATOM 612 C C . ARG A 1 78 ? -7.257 0.473 33.128 1.00 88.62 78 ARG A C 1
ATOM 614 O O . ARG A 1 78 ? -7.401 0.602 34.340 1.00 88.62 78 ARG A O 1
ATOM 621 N N . MET A 1 79 ? -6.134 0.805 32.495 1.00 92.06 79 MET A N 1
ATOM 622 C CA . MET A 1 79 ? -4.952 1.321 33.189 1.00 92.06 79 MET A CA 1
ATOM 623 C C . MET A 1 79 ? -5.243 2.649 33.905 1.00 92.06 79 MET A C 1
ATOM 625 O O . MET A 1 79 ? -4.865 2.822 35.064 1.00 92.06 79 MET A O 1
ATOM 629 N N . LEU A 1 80 ? -5.960 3.563 33.244 1.00 88.69 80 LEU A N 1
ATOM 630 C CA . LEU A 1 80 ? -6.395 4.834 33.826 1.00 88.69 80 LEU A CA 1
ATOM 631 C C . LEU A 1 80 ? -7.325 4.637 35.029 1.00 88.69 80 LEU A C 1
ATOM 633 O O . LEU A 1 80 ? -7.170 5.301 36.052 1.00 88.69 80 LEU A O 1
ATOM 637 N N . LEU A 1 81 ? -8.286 3.718 34.936 1.00 91.06 81 LEU A N 1
ATOM 638 C CA . LEU A 1 81 ? -9.202 3.442 36.044 1.00 91.06 81 LEU A CA 1
ATOM 639 C C . LEU A 1 81 ? -8.482 2.828 37.249 1.00 91.06 81 LEU A C 1
ATOM 641 O O . LEU A 1 81 ? -8.790 3.185 38.385 1.00 91.06 81 LEU A O 1
ATOM 645 N N . GLU A 1 82 ? -7.515 1.938 37.024 1.00 87.38 82 GLU A N 1
ATOM 646 C CA . GLU A 1 82 ? -6.710 1.373 38.110 1.00 87.38 82 GLU A CA 1
ATOM 647 C C . GLU A 1 82 ? -5.812 2.427 38.774 1.00 87.38 82 GLU A C 1
ATOM 649 O O . GLU A 1 82 ? -5.745 2.483 40.003 1.00 87.38 82 GLU A O 1
ATOM 654 N N . SER A 1 83 ? -5.189 3.330 38.007 1.00 84.62 83 SER A N 1
ATOM 655 C CA . SER A 1 83 ? -4.374 4.408 38.588 1.00 84.62 83 SER A CA 1
ATOM 656 C C . SER A 1 83 ? -5.211 5.383 39.431 1.00 84.62 83 SER A C 1
ATOM 658 O O . SER A 1 83 ? -4.803 5.764 40.532 1.00 84.62 83 SER A O 1
ATOM 660 N N . LEU A 1 84 ? -6.426 5.710 38.978 1.00 85.00 84 LEU A N 1
ATOM 661 C CA . LEU A 1 84 ? -7.392 6.517 39.728 1.00 85.00 84 LEU A CA 1
ATOM 662 C C . LEU A 1 84 ? -7.839 5.832 41.030 1.00 85.00 84 LEU A C 1
ATOM 664 O O . LEU A 1 84 ? -7.912 6.487 42.073 1.00 85.00 84 LEU A O 1
ATOM 668 N N . LYS A 1 85 ? -8.096 4.516 41.012 1.00 80.38 85 LYS A N 1
ATOM 669 C CA . LYS A 1 85 ? -8.438 3.757 42.230 1.00 80.38 85 LYS A CA 1
ATOM 670 C C . LYS A 1 85 ? -7.325 3.843 43.270 1.00 80.38 85 LYS A C 1
ATOM 672 O O . LYS A 1 85 ? -7.610 4.144 44.428 1.00 80.38 85 LYS A O 1
ATOM 677 N N . VAL A 1 86 ? -6.070 3.643 42.867 1.00 72.56 86 VAL A N 1
ATOM 678 C CA . VAL A 1 86 ? -4.919 3.729 43.781 1.00 72.56 86 VAL A CA 1
ATOM 679 C C . VAL A 1 86 ? -4.813 5.129 44.396 1.00 72.56 86 VAL A C 1
ATOM 681 O O . VAL A 1 86 ? -4.678 5.244 45.613 1.00 72.56 86 VAL A O 1
ATOM 684 N N . ALA A 1 87 ? -4.989 6.191 43.602 1.00 70.25 87 ALA A N 1
ATOM 685 C CA . ALA A 1 87 ? -4.979 7.566 44.107 1.00 70.25 87 ALA A CA 1
ATOM 686 C C . ALA A 1 87 ? -6.090 7.823 45.148 1.00 70.25 87 ALA A C 1
ATOM 688 O O . ALA A 1 87 ? -5.824 8.359 46.224 1.00 70.25 87 ALA A O 1
ATOM 689 N N . THR A 1 88 ? -7.321 7.371 44.887 1.00 69.56 88 THR A N 1
ATOM 690 C CA . THR A 1 88 ? -8.455 7.563 45.819 1.00 69.56 88 THR A CA 1
ATOM 691 C C . THR A 1 88 ? -8.344 6.775 47.128 1.00 69.56 88 THR A C 1
ATOM 693 O O . THR A 1 88 ? -8.893 7.198 48.146 1.00 69.56 88 THR A O 1
ATOM 696 N N . MET A 1 89 ? -7.622 5.650 47.146 1.00 61.06 89 MET A N 1
ATOM 697 C CA . MET A 1 89 ? -7.376 4.894 48.381 1.00 61.06 89 MET A CA 1
ATOM 698 C C . MET A 1 89 ? -6.305 5.551 49.261 1.00 61.06 89 MET A C 1
ATOM 700 O O . MET A 1 89 ? -6.350 5.40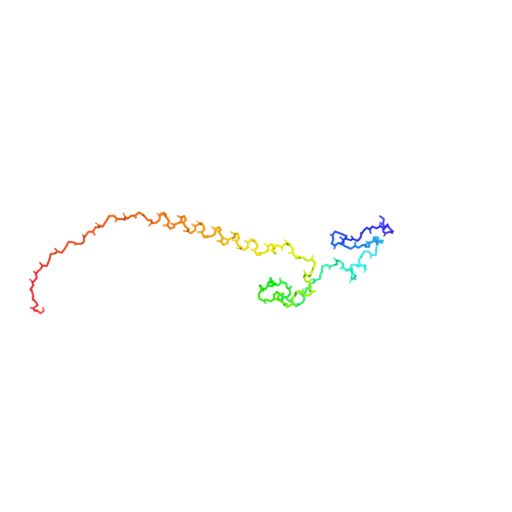9 50.481 1.00 61.06 89 MET A O 1
ATOM 704 N N . THR A 1 90 ? -5.387 6.327 48.674 1.00 58.84 90 THR A N 1
ATOM 705 C CA . THR A 1 90 ? -4.363 7.075 49.428 1.00 58.84 90 THR A CA 1
ATOM 706 C C . THR A 1 90 ? -4.875 8.371 50.067 1.00 58.84 90 THR A C 1
ATOM 708 O O . THR A 1 90 ? -4.255 8.863 51.002 1.00 58.84 90 THR A O 1
ATOM 711 N N . SER A 1 91 ? -6.031 8.898 49.641 1.00 56.56 91 SER A N 1
ATOM 712 C CA . SER A 1 91 ? -6.636 10.122 50.200 1.00 56.56 91 SER A CA 1
ATOM 713 C C . SER A 1 91 ? -7.634 9.869 51.341 1.00 56.56 91 SER A C 1
ATOM 715 O O . SER A 1 91 ? -8.343 10.784 51.753 1.00 56.56 91 SER A O 1
ATOM 717 N N . LYS A 1 92 ? -7.747 8.628 51.834 1.00 52.41 92 LYS A N 1
ATOM 718 C CA . LYS A 1 92 ? -8.731 8.207 52.848 1.00 52.41 92 LYS A CA 1
ATOM 7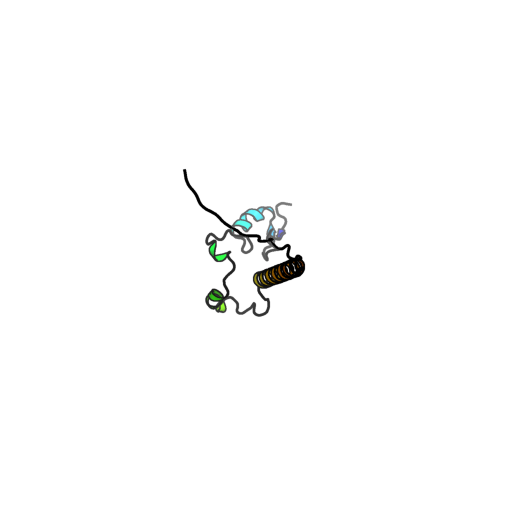19 C C . LYS A 1 92 ? -8.089 7.942 54.220 1.00 52.41 92 LYS A C 1
ATOM 721 O O . LYS A 1 92 ? -8.412 6.965 54.885 1.00 52.41 92 LYS A O 1
ATOM 726 N N . THR A 1 93 ? -7.190 8.818 54.664 1.00 46.31 93 THR A N 1
ATOM 727 C CA . THR A 1 93 ? -6.817 8.948 56.085 1.00 46.31 93 THR A CA 1
ATOM 728 C C . THR A 1 93 ? -7.583 10.133 56.683 1.00 46.31 93 THR A C 1
ATOM 730 O O . THR A 1 93 ? -7.458 11.232 56.151 1.00 46.31 93 THR A O 1
ATOM 733 N N . PRO A 1 94 ? -8.402 9.953 57.736 1.00 44.25 94 PRO A N 1
ATOM 734 C CA . PRO A 1 94 ? -9.155 11.053 58.327 1.00 44.25 94 PRO A CA 1
ATOM 735 C C . PRO A 1 94 ? -8.234 11.943 59.173 1.00 44.25 94 PRO A C 1
ATOM 737 O O . PRO A 1 94 ? -7.629 11.473 60.137 1.00 44.25 94 PRO A O 1
ATOM 740 N N . ASP A 1 95 ? -8.155 13.228 58.828 1.00 48.12 95 ASP A N 1
ATOM 741 C CA . ASP A 1 95 ? -7.537 14.262 59.662 1.00 48.12 95 ASP A CA 1
ATOM 742 C C . ASP A 1 95 ? -8.274 14.381 61.015 1.00 48.12 95 ASP A C 1
ATOM 744 O O . ASP A 1 95 ? -9.512 14.429 61.039 1.00 48.12 95 ASP A O 1
ATOM 748 N N . PRO A 1 96 ? -7.573 14.463 62.164 1.00 41.41 96 PRO A N 1
ATOM 749 C CA . PRO A 1 96 ? -8.219 14.751 63.434 1.00 41.41 96 PRO A CA 1
ATOM 750 C C . PRO A 1 96 ? -8.632 16.230 63.505 1.00 41.41 96 PRO A C 1
ATOM 752 O O . PRO A 1 96 ? -7.823 17.152 63.428 1.00 41.41 96 PRO A O 1
ATOM 755 N N . ILE A 1 97 ? -9.937 16.418 63.684 1.00 49.72 97 ILE A N 1
ATOM 756 C CA . ILE A 1 97 ? -10.680 17.674 63.828 1.00 49.72 97 ILE A CA 1
ATOM 757 C C . ILE A 1 97 ? -10.083 18.573 64.932 1.00 49.72 97 ILE A C 1
ATOM 759 O O . ILE A 1 97 ? -10.097 18.203 66.107 1.00 49.72 97 ILE A O 1
ATOM 763 N N . LEU A 1 98 ? -9.671 19.800 64.587 1.00 43.75 98 LEU A N 1
ATOM 764 C CA . LEU A 1 98 ? -9.429 20.887 65.548 1.00 43.75 98 LEU A CA 1
ATOM 765 C C . LEU A 1 98 ? -10.670 21.794 65.633 1.00 43.75 98 LEU A C 1
ATOM 767 O O . LEU A 1 98 ? -11.086 22.401 64.650 1.00 43.75 98 LEU A O 1
ATOM 771 N N . LYS A 1 99 ? -11.283 21.856 66.822 1.00 38.06 99 LYS A N 1
ATOM 772 C CA . LYS A 1 99 ? -12.499 22.634 67.123 1.00 38.06 99 LYS A CA 1
ATOM 773 C C . LYS A 1 99 ? -12.204 24.139 67.282 1.00 38.06 99 LYS A C 1
ATOM 775 O O . LYS A 1 99 ? -11.283 24.476 68.026 1.00 38.06 99 LYS A O 1
ATOM 780 N N . PRO A 1 100 ? -13.038 25.045 66.739 1.00 37.25 100 PRO A N 1
ATOM 781 C CA . PRO A 1 100 ? -13.109 26.438 67.183 1.00 37.25 100 PRO A CA 1
ATOM 782 C C . PRO A 1 100 ? -13.807 26.538 68.549 1.00 37.25 100 PRO A C 1
ATOM 784 O O . PRO A 1 100 ? -14.877 25.969 68.759 1.00 37.25 100 PRO A O 1
ATOM 787 N N . ARG A 1 101 ? -13.182 27.240 69.496 1.00 38.19 101 ARG A N 1
ATOM 788 C CA . ARG A 1 101 ? -13.694 27.483 70.851 1.00 38.19 101 ARG A CA 1
ATOM 789 C C . ARG A 1 101 ? -14.536 28.762 70.838 1.00 38.19 101 ARG A C 1
ATOM 791 O O . ARG A 1 101 ? -13.985 29.846 70.689 1.00 38.19 101 ARG A O 1
ATOM 798 N N . GLU A 1 102 ? -15.851 28.635 70.988 1.00 42.72 102 GLU A N 1
ATOM 799 C CA . GLU A 1 102 ? -16.745 29.771 71.237 1.00 42.72 102 GLU A CA 1
ATOM 800 C C . GLU A 1 102 ? -16.605 30.266 72.685 1.00 42.72 102 GLU A C 1
ATOM 802 O O . GLU A 1 102 ? -16.579 29.465 73.623 1.00 42.72 102 GLU A O 1
ATOM 807 N N . GLN A 1 103 ? -16.583 31.587 72.872 1.00 41.97 103 GLN A N 1
ATOM 808 C CA . GLN A 1 103 ? -17.162 32.218 74.058 1.00 41.97 103 GLN A CA 1
ATOM 809 C C . GLN A 1 103 ? -17.691 33.614 73.704 1.00 41.97 103 GLN A C 1
ATOM 811 O O . GLN A 1 103 ? -16.957 34.572 73.483 1.00 41.97 103 GLN A O 1
ATOM 816 N N . THR A 1 104 ? -19.013 33.659 73.607 1.00 36.69 104 THR A N 1
ATOM 817 C CA . THR A 1 104 ? -19.920 34.804 73.556 1.00 36.69 104 THR A CA 1
ATOM 818 C C . THR A 1 104 ? -19.771 35.665 74.816 1.00 36.69 104 THR A C 1
ATOM 820 O O . THR A 1 104 ? -19.602 35.106 75.894 1.00 36.69 104 THR A O 1
ATOM 823 N N . SER A 1 105 ? -19.941 36.993 74.716 1.00 38.34 105 SER A N 1
ATOM 824 C CA . SER A 1 105 ? -21.133 37.689 75.250 1.00 38.34 105 SER A CA 1
ATOM 825 C C . SER A 1 105 ? -20.931 39.215 75.469 1.00 38.34 105 SER A C 1
ATOM 827 O O . SER A 1 105 ? -20.200 39.623 76.363 1.00 38.34 105 SER A O 1
ATOM 829 N N . VAL A 1 106 ? -21.691 39.995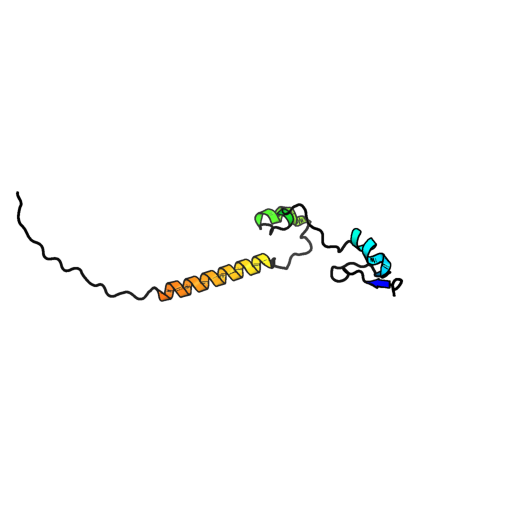 74.684 1.00 39.66 106 VAL A N 1
ATOM 830 C CA . VAL A 1 106 ? -22.488 41.212 75.004 1.00 39.66 106 VAL A CA 1
ATOM 831 C C . VAL A 1 106 ? -21.828 42.570 75.366 1.00 39.66 106 VAL A C 1
ATOM 833 O O . VAL A 1 106 ? -21.171 42.702 76.387 1.00 39.66 106 VAL A O 1
ATOM 836 N N . VAL A 1 107 ? -22.151 43.622 74.587 1.00 41.97 107 VAL A N 1
ATOM 837 C CA . VAL A 1 107 ? -23.059 44.773 74.901 1.00 41.97 107 VAL A CA 1
ATOM 838 C C . VAL A 1 107 ? -22.647 46.045 74.120 1.00 41.97 107 VAL A C 1
ATOM 840 O O . VAL A 1 107 ? -21.575 46.589 74.335 1.00 41.97 107 VAL A O 1
ATOM 843 N N . SER A 1 108 ? -23.578 46.482 73.260 1.00 41.88 108 SER A N 1
ATOM 844 C CA . SER A 1 108 ? -24.026 47.837 72.848 1.00 41.88 108 SER A CA 1
ATOM 845 C C . SER A 1 108 ? -23.069 48.991 72.461 1.00 41.88 108 SER A C 1
ATOM 847 O O . SER A 1 108 ? -22.197 49.396 73.217 1.00 41.88 108 SER A O 1
ATOM 849 N N . ALA A 1 109 ? -23.385 49.581 71.292 1.00 38.47 109 ALA A N 1
ATOM 850 C CA . ALA A 1 109 ? -22.988 50.888 70.715 1.00 38.47 109 ALA A CA 1
ATOM 851 C C . ALA A 1 109 ? -23.636 52.098 71.450 1.00 38.47 109 ALA A C 1
ATOM 853 O O . ALA A 1 109 ? -24.340 51.837 72.432 1.00 38.47 109 ALA A O 1
ATOM 854 N N . PRO A 1 110 ? -23.593 53.370 70.965 1.00 54.03 110 PRO A N 1
ATOM 855 C CA . PRO A 1 110 ? -22.777 54.088 69.946 1.00 54.03 110 PRO A CA 1
ATOM 856 C C . PRO A 1 110 ? -21.925 55.210 70.630 1.00 54.03 110 PRO A C 1
ATOM 858 O O . PRO A 1 110 ? -21.886 55.240 71.856 1.00 54.03 110 PRO A O 1
ATOM 861 N N . ASP A 1 111 ? -21.124 56.098 70.031 1.00 34.72 111 ASP A N 1
ATOM 862 C CA . ASP A 1 111 ? -21.086 56.856 68.761 1.00 34.72 111 ASP A CA 1
ATOM 863 C C . ASP A 1 111 ? -19.691 56.825 68.104 1.00 34.72 111 ASP A C 1
ATOM 865 O O . ASP A 1 111 ? -18.682 56.714 68.843 1.00 34.72 111 ASP A O 1
#